Protein AF-A0A9W8MME9-F1 (afdb_monomer_lite)

Organism: NCBI:txid2828524

Radius of gyration: 17.52 Å; chains: 1; bounding box: 43×36×46 Å

Secondary structure (DSSP, 8-state):
-EEEEEEEE-SS-EEEEEEEEE-TT--EEEEESPPEEEETTEEEEEEEE-TTS-EEETTTTEEESSEEEEE-S----GGG-SEEEEEEEPHHHHHTTEEEEES-SSEEEEEEEEEEEEE-TTGGGGGTT-SHHHHTT--HHHHTT--GGGG-TTSEEEEEEEEEE--

pLDDT: mean 88.47, std 8.32, range [50.84, 96.56]

Structure (mmCIF, N/CA/C/O backbone):
data_AF-A0A9W8MME9-F1
#
_entry.id   AF-A0A9W8MME9-F1
#
loop_
_atom_site.group_PDB
_atom_site.id
_atom_site.type_symbol
_atom_site.label_atom_id
_atom_site.label_alt_id
_atom_site.label_comp_id
_atom_site.label_asym_id
_atom_site.label_entity_id
_atom_site.label_seq_id
_atom_site.pdbx_PDB_ins_code
_atom_site.Cartn_x
_atom_site.Cartn_y
_atom_site.Cartn_z
_atom_site.occupancy
_atom_site.B_iso_or_equiv
_atom_site.auth_seq_id
_atom_site.auth_comp_id
_atom_site.auth_asym_id
_atom_site.auth_atom_id
_atom_site.pdbx_PDB_model_num
ATOM 1 N N . MET A 1 1 ? 2.715 8.450 -10.535 1.00 71.06 1 MET A N 1
ATOM 2 C CA . MET A 1 1 ? 1.792 8.600 -9.375 1.00 71.06 1 MET A CA 1
ATOM 3 C C . MET A 1 1 ? 1.865 7.290 -8.639 1.00 71.06 1 MET A C 1
ATOM 5 O O . MET A 1 1 ? 1.970 6.267 -9.305 1.00 71.06 1 MET A O 1
ATOM 9 N N . ALA A 1 2 ? 1.896 7.311 -7.313 1.00 74.31 2 ALA A N 1
ATOM 10 C CA . ALA A 1 2 ? 1.773 6.093 -6.538 1.00 74.31 2 ALA A CA 1
ATOM 11 C C . ALA A 1 2 ? 0.284 5.791 -6.365 1.00 74.31 2 ALA A C 1
ATOM 13 O O . ALA A 1 2 ? -0.434 6.640 -5.842 1.00 74.31 2 ALA A O 1
ATOM 14 N N . LYS A 1 3 ? -0.185 4.630 -6.822 1.00 84.69 3 LYS A N 1
ATOM 15 C CA . LYS A 1 3 ? -1.508 4.116 -6.447 1.00 84.69 3 LYS A CA 1
ATOM 16 C C . LYS A 1 3 ? -1.306 3.114 -5.336 1.00 84.69 3 LYS A C 1
ATOM 18 O O . LYS A 1 3 ? -0.627 2.113 -5.555 1.00 84.69 3 LYS A O 1
ATOM 23 N N . CYS A 1 4 ? -1.867 3.410 -4.177 1.00 90.12 4 CYS A N 1
ATOM 24 C CA . CYS A 1 4 ? -1.660 2.638 -2.970 1.00 90.12 4 CYS A CA 1
ATOM 25 C C . CYS A 1 4 ? -2.988 2.039 -2.507 1.00 90.12 4 CYS A C 1
ATOM 27 O O . CYS A 1 4 ? -4.035 2.682 -2.584 1.00 90.12 4 CYS A O 1
ATOM 29 N N . SER A 1 5 ? -2.928 0.809 -2.014 1.00 93.31 5 SER A N 1
ATOM 30 C CA . SER A 1 5 ? -4.031 0.102 -1.374 1.00 93.31 5 SER A CA 1
ATOM 31 C C . SER A 1 5 ? -3.559 -0.394 -0.016 1.00 93.31 5 SER A C 1
ATOM 33 O O . SER A 1 5 ? -2.614 -1.181 0.061 1.00 93.31 5 SER A O 1
ATOM 35 N N . LEU A 1 6 ? -4.233 0.056 1.036 1.00 94.69 6 LEU A N 1
ATOM 36 C CA . LEU A 1 6 ? -3.954 -0.261 2.427 1.00 94.69 6 LEU A CA 1
ATOM 37 C C . LEU A 1 6 ? -5.049 -1.178 2.978 1.00 94.69 6 LEU A C 1
ATOM 39 O O . LEU A 1 6 ? -6.148 -0.726 3.300 1.00 94.69 6 LEU A O 1
ATOM 43 N N . ALA A 1 7 ? -4.749 -2.468 3.083 1.00 95.19 7 ALA A N 1
ATOM 44 C CA . ALA A 1 7 ? -5.595 -3.446 3.752 1.00 95.19 7 ALA A CA 1
ATOM 45 C C . ALA A 1 7 ? -5.225 -3.531 5.237 1.00 95.19 7 ALA A C 1
ATOM 47 O O . ALA A 1 7 ? -4.047 -3.503 5.599 1.00 95.19 7 ALA A O 1
ATOM 48 N N . ILE A 1 8 ? -6.232 -3.662 6.097 1.00 95.62 8 ILE A N 1
ATOM 49 C CA . ILE A 1 8 ? -6.048 -3.748 7.547 1.00 95.62 8 ILE A CA 1
ATOM 50 C C . ILE A 1 8 ? -6.767 -4.998 8.036 1.00 95.62 8 ILE A C 1
ATOM 52 O O . ILE A 1 8 ? -7.940 -5.211 7.737 1.00 95.62 8 ILE A O 1
ATOM 56 N N . LEU A 1 9 ? -6.050 -5.844 8.765 1.00 95.44 9 LEU A N 1
ATOM 57 C CA . LEU A 1 9 ? -6.529 -7.127 9.258 1.00 95.44 9 LEU A CA 1
ATOM 58 C C . LEU A 1 9 ? -6.452 -7.120 10.780 1.00 95.44 9 LEU A C 1
ATOM 60 O O . LEU A 1 9 ? -5.391 -6.875 11.346 1.00 95.44 9 LEU A O 1
ATOM 64 N N . ALA A 1 10 ? -7.565 -7.436 11.434 1.00 95.12 10 ALA A N 1
ATOM 65 C CA . ALA A 1 10 ? -7.640 -7.554 12.883 1.00 95.12 10 ALA A CA 1
ATOM 66 C C . ALA A 1 10 ? -8.143 -8.952 13.286 1.00 95.12 10 ALA A C 1
ATOM 68 O O . ALA A 1 10 ? -8.967 -9.528 12.567 1.00 95.12 10 ALA A O 1
ATOM 69 N N . PRO A 1 11 ? -7.689 -9.503 14.426 1.00 95.00 11 PRO A N 1
ATOM 70 C CA . PRO A 1 11 ? -8.172 -10.790 14.937 1.00 95.00 11 PRO A CA 1
ATOM 71 C C . PRO A 1 11 ? -9.620 -10.713 15.441 1.00 95.00 11 PRO A C 1
ATOM 73 O O . PRO A 1 11 ? -10.353 -11.701 15.431 1.00 95.00 11 PRO A O 1
ATOM 76 N N . THR A 1 12 ? -10.042 -9.529 15.882 1.00 95.31 12 THR A N 1
ATOM 77 C CA . THR A 1 12 ? -11.366 -9.227 16.429 1.00 95.31 12 THR A CA 1
ATOM 78 C C . THR A 1 12 ? -11.842 -7.877 15.901 1.00 95.31 12 THR A C 1
ATOM 80 O O . THR A 1 12 ? -11.060 -7.100 15.351 1.00 95.31 12 THR A O 1
ATOM 83 N N . SER A 1 13 ? -13.140 -7.591 16.032 1.00 96.56 13 SER A N 1
ATOM 84 C CA . SER A 1 13 ? -13.663 -6.291 15.615 1.00 96.56 13 SER A CA 1
ATOM 85 C C . SER A 1 13 ? -13.144 -5.181 16.523 1.00 96.56 13 SER A C 1
ATOM 87 O O . SER A 1 13 ? -13.365 -5.230 17.732 1.00 96.56 13 SER A O 1
ATOM 89 N N . VAL A 1 14 ? -12.510 -4.167 15.939 1.00 96.31 14 VAL A N 1
ATOM 90 C CA . VAL A 1 14 ? -11.847 -3.093 16.685 1.00 96.31 14 VAL A CA 1
ATOM 91 C C . VAL A 1 14 ? -11.959 -1.759 15.954 1.00 96.31 14 VAL A C 1
ATOM 93 O O . VAL A 1 14 ? -12.016 -1.716 14.727 1.00 96.31 14 VAL A O 1
ATOM 96 N N . TYR A 1 15 ? -11.997 -0.665 16.709 1.00 96.00 15 TYR A N 1
ATOM 97 C CA . TYR A 1 15 ? -11.896 0.683 16.158 1.00 96.00 15 TYR A CA 1
ATOM 98 C C . TYR A 1 15 ? -10.426 1.062 15.997 1.00 96.00 15 TYR A C 1
ATOM 100 O O . TYR A 1 15 ? -9.622 0.862 16.907 1.00 96.00 15 TYR A O 1
ATOM 108 N N . CYS A 1 16 ? -10.075 1.611 14.843 1.00 94.56 16 CYS A N 1
ATOM 109 C CA . CYS A 1 16 ? -8.718 2.015 14.524 1.00 94.56 16 CYS A CA 1
ATOM 110 C C . CYS A 1 16 ? -8.734 3.389 13.867 1.00 94.56 16 CYS A C 1
ATOM 112 O O . CYS A 1 16 ? -9.514 3.644 12.947 1.00 94.56 16 CYS A O 1
ATOM 114 N N . GLU A 1 17 ? -7.825 4.247 14.314 1.00 95.38 17 GLU A N 1
ATOM 115 C CA . GLU A 1 17 ? -7.457 5.440 13.567 1.00 95.38 17 GLU A CA 1
ATOM 116 C C . GLU A 1 17 ? -6.273 5.097 12.675 1.00 95.38 17 GLU A C 1
ATOM 118 O O . GLU A 1 17 ? -5.354 4.393 13.096 1.00 95.38 17 GLU A O 1
ATOM 123 N N . VAL A 1 18 ? -6.314 5.578 11.439 1.00 94.88 18 VAL A N 1
ATOM 124 C CA . VAL A 1 18 ? -5.235 5.445 10.462 1.00 94.88 18 VAL A CA 1
ATOM 125 C C . VAL A 1 18 ? -4.869 6.841 10.005 1.00 94.88 18 VAL A C 1
ATOM 127 O O . VAL A 1 18 ? -5.737 7.577 9.541 1.00 94.88 18 VAL A O 1
ATOM 130 N N . ILE A 1 19 ? -3.598 7.206 10.115 1.00 95.88 19 ILE A N 1
ATOM 131 C CA . ILE A 1 19 ? -3.091 8.501 9.667 1.00 95.88 19 ILE A CA 1
ATOM 132 C C . ILE A 1 19 ? -2.084 8.253 8.553 1.00 95.88 19 ILE A C 1
ATOM 134 O O . ILE A 1 19 ? -1.075 7.580 8.757 1.00 95.88 19 ILE A O 1
ATOM 138 N N . LEU A 1 20 ? -2.364 8.816 7.381 1.00 94.38 20 LEU A N 1
ATOM 139 C CA . LEU A 1 20 ? -1.425 8.901 6.270 1.00 94.38 20 LEU A CA 1
ATOM 140 C C . LEU A 1 20 ? -0.753 10.269 6.318 1.00 94.38 20 LEU A C 1
ATOM 142 O O . LEU A 1 20 ? -1.445 11.286 6.250 1.00 94.38 20 LEU A O 1
ATOM 146 N N . SER A 1 21 ? 0.575 10.293 6.411 1.00 93.19 21 SER A N 1
ATOM 147 C CA . SER A 1 21 ? 1.370 11.525 6.381 1.00 93.19 21 SER A CA 1
ATOM 148 C C . SER A 1 21 ? 2.309 11.516 5.183 1.00 93.19 21 SER A C 1
ATOM 150 O O . SER A 1 21 ? 3.150 10.630 5.050 1.00 93.19 21 SER A O 1
ATOM 152 N N . PHE A 1 22 ? 2.182 12.510 4.311 1.00 89.88 22 PHE A N 1
ATOM 153 C CA . PHE A 1 22 ? 3.000 12.653 3.111 1.00 89.88 22 PHE A CA 1
ATOM 154 C C . PHE A 1 22 ? 4.089 13.693 3.365 1.00 89.88 22 PHE A C 1
ATOM 156 O O . PHE A 1 22 ? 3.853 14.723 4.002 1.00 89.88 22 PHE A O 1
ATOM 163 N N . SER A 1 23 ? 5.301 13.441 2.872 1.00 85.75 23 SER A N 1
ATOM 164 C CA . SER A 1 23 ? 6.370 14.431 2.974 1.00 85.75 23 SER A CA 1
ATOM 165 C C . SER A 1 23 ? 6.048 15.666 2.116 1.00 85.75 23 SER A C 1
ATOM 167 O O . SER A 1 23 ? 5.300 15.554 1.144 1.00 85.75 23 SER A O 1
ATOM 169 N N . PRO A 1 24 ? 6.624 16.850 2.407 1.00 83.06 24 PRO A N 1
ATOM 170 C CA . PRO A 1 24 ? 6.259 18.105 1.730 1.00 83.06 24 PRO A CA 1
ATOM 171 C C . PRO A 1 24 ? 6.433 18.111 0.203 1.00 83.06 24 PRO A C 1
ATOM 173 O O . PRO A 1 24 ? 5.901 18.979 -0.484 1.00 83.06 24 PRO A O 1
ATOM 176 N N . LEU A 1 25 ? 7.206 17.164 -0.335 1.00 78.00 25 LEU A N 1
ATOM 177 C CA . LEU A 1 25 ? 7.441 17.005 -1.771 1.00 78.00 25 LEU A CA 1
ATOM 178 C C . LEU A 1 25 ? 6.317 16.236 -2.484 1.00 78.00 25 LEU A C 1
ATOM 180 O O . LEU A 1 25 ? 6.305 16.181 -3.713 1.00 78.00 25 LEU A O 1
ATOM 184 N N . TRP A 1 26 ? 5.392 15.639 -1.734 1.00 80.50 26 TRP A N 1
ATOM 185 C CA . TRP A 1 26 ? 4.281 14.849 -2.245 1.00 80.50 26 TRP A CA 1
ATOM 186 C C . TRP A 1 26 ? 2.959 15.530 -1.922 1.00 80.50 26 TRP A C 1
ATOM 188 O O . TRP A 1 26 ? 2.782 16.093 -0.848 1.00 80.50 26 TRP A O 1
ATOM 198 N N . LYS A 1 27 ? 2.017 15.452 -2.863 1.00 80.38 27 LYS A N 1
ATOM 199 C CA . LYS A 1 27 ? 0.643 15.911 -2.661 1.00 80.38 27 LYS A CA 1
ATOM 200 C C . LYS A 1 27 ? -0.293 14.719 -2.582 1.00 80.38 27 LYS A C 1
ATOM 202 O O . LYS A 1 27 ? -0.171 13.777 -3.373 1.00 80.38 27 LYS A O 1
ATOM 207 N N . ILE A 1 28 ? -1.250 14.812 -1.667 1.00 85.44 28 ILE A N 1
ATOM 208 C CA . ILE A 1 28 ? -2.373 13.882 -1.586 1.00 85.44 28 ILE A CA 1
ATOM 209 C C . ILE A 1 28 ? -3.227 14.045 -2.848 1.00 85.44 28 ILE A C 1
ATOM 211 O O . ILE A 1 28 ? -3.624 15.156 -3.202 1.00 85.44 28 ILE A O 1
ATOM 215 N N . GLY A 1 29 ? -3.471 12.937 -3.542 1.00 85.06 29 GLY A N 1
ATOM 216 C CA . GLY A 1 29 ? -4.421 12.848 -4.643 1.00 85.06 29 GLY A CA 1
ATOM 217 C C . GLY A 1 29 ? -5.800 12.401 -4.178 1.00 85.06 29 GLY A C 1
ATOM 218 O O . GLY A 1 29 ? -6.279 12.792 -3.118 1.00 85.06 29 GLY A O 1
ATOM 219 N N . THR A 1 30 ? -6.459 11.568 -4.977 1.00 87.75 30 THR A N 1
ATOM 220 C CA . THR A 1 30 ? -7.743 10.982 -4.587 1.00 87.75 30 THR A CA 1
ATOM 221 C C . THR A 1 30 ? -7.554 9.935 -3.491 1.00 87.75 30 THR A C 1
ATOM 223 O O . THR A 1 30 ? -6.613 9.142 -3.533 1.00 87.75 30 THR A O 1
ATOM 226 N N . THR A 1 31 ? -8.474 9.911 -2.528 1.00 91.94 31 THR A N 1
ATOM 227 C CA . THR A 1 31 ? -8.584 8.865 -1.509 1.00 91.94 31 THR A CA 1
ATOM 228 C C . THR A 1 31 ? -9.959 8.207 -1.571 1.00 91.94 31 THR A C 1
ATOM 230 O O . THR A 1 31 ? -10.944 8.847 -1.939 1.00 91.94 31 THR A O 1
ATOM 233 N N . TRP A 1 32 ? -10.034 6.911 -1.269 1.00 91.00 32 TRP A N 1
ATOM 234 C CA . TRP A 1 32 ? -11.293 6.180 -1.147 1.00 91.00 32 TRP A CA 1
ATOM 235 C C . TRP A 1 32 ? -11.196 5.064 -0.094 1.00 91.00 32 TRP A C 1
ATOM 237 O O . TRP A 1 32 ? -10.326 4.204 -0.224 1.00 91.00 32 TRP A O 1
ATOM 247 N N . PRO A 1 33 ? -12.092 4.984 0.904 1.00 92.31 33 PRO A N 1
ATOM 248 C CA . PRO A 1 33 ? -13.102 5.980 1.277 1.00 92.31 33 PRO A CA 1
ATOM 249 C C . PRO A 1 33 ? -12.479 7.368 1.495 1.00 92.31 33 PRO A C 1
ATOM 251 O O . PRO A 1 33 ? -11.260 7.482 1.570 1.00 92.31 33 PRO A O 1
ATOM 254 N N . MET A 1 34 ? -13.279 8.434 1.533 1.00 90.75 34 MET A N 1
ATOM 255 C CA . MET A 1 34 ? -12.702 9.768 1.736 1.00 90.75 34 MET A CA 1
ATOM 256 C C . MET A 1 34 ? -12.231 9.879 3.183 1.00 90.75 34 MET A C 1
ATOM 258 O O . MET A 1 34 ? -13.008 9.647 4.110 1.00 90.75 34 MET A O 1
ATOM 262 N N . GLY A 1 35 ? -10.963 10.227 3.367 1.00 89.44 35 GLY A N 1
ATOM 263 C CA . GLY A 1 35 ? -10.424 10.523 4.689 1.00 89.44 35 GLY A CA 1
ATOM 264 C C . GLY A 1 35 ? -10.583 11.994 5.070 1.00 89.44 35 GLY A C 1
ATOM 265 O O . GLY A 1 35 ? -10.748 12.870 4.218 1.00 89.44 35 GLY A O 1
ATOM 266 N N . GLU A 1 36 ? -10.508 12.261 6.368 1.00 92.56 36 GLU A N 1
ATOM 267 C CA . GLU A 1 36 ? -10.531 13.602 6.943 1.00 92.56 36 GLU A CA 1
ATOM 268 C C . GLU A 1 36 ? -9.154 14.258 6.772 1.00 92.56 36 GLU A C 1
ATOM 270 O O . GLU A 1 36 ? -8.142 13.724 7.227 1.00 92.56 36 GLU A O 1
ATOM 275 N N . ASN A 1 37 ? -9.092 15.427 6.133 1.00 92.38 37 ASN A N 1
ATOM 276 C CA . ASN A 1 37 ? -7.857 16.210 6.092 1.00 92.38 37 ASN A CA 1
ATOM 277 C C . ASN A 1 37 ? -7.650 16.880 7.452 1.00 92.38 37 ASN A C 1
ATOM 279 O O . ASN A 1 37 ? -8.423 17.762 7.820 1.00 92.38 37 ASN A O 1
ATOM 283 N N . ILE A 1 38 ? -6.614 16.465 8.180 1.00 93.81 38 ILE A N 1
ATOM 284 C CA . ILE A 1 38 ? -6.321 16.994 9.522 1.00 93.81 38 ILE A CA 1
ATOM 285 C C . ILE A 1 38 ? -5.244 18.083 9.495 1.00 93.81 38 ILE A C 1
ATOM 287 O O . ILE A 1 38 ? -5.268 18.994 10.315 1.00 93.81 38 ILE A O 1
ATOM 291 N N . GLU A 1 39 ? -4.318 18.011 8.537 1.00 90.88 39 GLU A N 1
ATOM 292 C CA . GLU A 1 39 ? -3.263 18.998 8.289 1.00 90.88 39 GLU A CA 1
ATOM 293 C C . GLU A 1 39 ? -2.897 18.984 6.795 1.00 90.88 39 GLU A C 1
ATOM 295 O O . GLU A 1 39 ? -3.319 18.100 6.042 1.00 90.88 39 GLU A O 1
ATOM 300 N N . GLU A 1 40 ? -2.073 19.939 6.355 1.00 86.69 40 GLU A N 1
ATOM 301 C CA . GLU A 1 40 ? -1.471 19.870 5.023 1.00 86.69 40 GLU A CA 1
ATOM 302 C C . GLU A 1 40 ? -0.684 18.559 4.884 1.00 86.69 40 GLU A C 1
ATOM 304 O O . GLU A 1 40 ? 0.137 18.220 5.736 1.00 86.69 40 GLU A O 1
ATOM 309 N N . ASN A 1 41 ? -0.950 17.808 3.811 1.00 89.38 41 ASN A N 1
ATOM 310 C CA . ASN A 1 41 ? -0.328 16.509 3.548 1.00 89.38 41 ASN A CA 1
ATOM 311 C C . ASN A 1 41 ? -0.623 15.419 4.596 1.00 89.38 41 ASN A C 1
ATOM 313 O O . ASN A 1 41 ? 0.086 14.411 4.632 1.00 89.38 41 ASN A O 1
ATOM 317 N N . LYS A 1 42 ? -1.691 15.559 5.397 1.00 94.19 42 LYS A N 1
ATOM 318 C CA . LYS A 1 42 ? -2.153 14.500 6.305 1.00 94.19 42 LYS A CA 1
ATOM 319 C C . LYS A 1 42 ? -3.635 14.190 6.169 1.00 94.19 42 LYS A C 1
ATOM 321 O O . LYS A 1 42 ? -4.483 15.079 6.239 1.00 94.19 42 LYS A O 1
ATOM 326 N N . VAL A 1 43 ? -3.939 12.898 6.076 1.00 94.69 43 VAL A N 1
ATOM 327 C CA . VAL A 1 43 ? -5.308 12.375 6.034 1.00 94.69 43 VAL A CA 1
ATOM 328 C C . VAL A 1 43 ? -5.506 11.364 7.152 1.00 94.69 43 VAL A C 1
ATOM 330 O O . VAL A 1 43 ? -4.672 10.481 7.342 1.00 94.69 43 VAL A O 1
ATOM 333 N N . LYS A 1 44 ? -6.628 11.467 7.860 1.00 95.12 44 LYS A N 1
ATOM 334 C CA . LYS A 1 44 ? -7.050 10.546 8.912 1.00 95.12 44 LYS A CA 1
ATOM 335 C C . LYS A 1 44 ? -8.259 9.732 8.463 1.00 95.12 44 LYS A C 1
ATOM 337 O O . LYS A 1 44 ? -9.157 10.242 7.797 1.00 95.12 44 LYS A O 1
ATOM 342 N N . TYR A 1 45 ? -8.306 8.481 8.892 1.00 94.44 45 TYR A N 1
ATOM 343 C CA . TYR A 1 45 ? -9.466 7.609 8.780 1.00 94.44 45 TYR A CA 1
ATOM 344 C C . TYR A 1 45 ? -9.819 7.086 10.160 1.00 94.44 45 TYR A C 1
ATOM 346 O O . TYR A 1 45 ? -8.939 6.611 10.875 1.00 94.44 45 TYR A O 1
ATOM 354 N N . PHE A 1 46 ? -11.101 7.120 10.501 1.00 94.69 46 PHE A N 1
ATOM 355 C CA . PHE A 1 46 ? -11.639 6.410 11.650 1.00 94.69 46 PHE A CA 1
ATOM 356 C C . PHE A 1 46 ? -12.484 5.245 11.140 1.00 94.69 46 PHE A C 1
ATOM 358 O O . PHE A 1 46 ? -13.535 5.442 10.528 1.00 94.69 46 PHE A O 1
ATOM 365 N N . VAL A 1 47 ? -11.990 4.022 11.332 1.00 95.06 47 VAL A N 1
ATOM 366 C CA . VAL A 1 47 ? -12.619 2.814 10.788 1.00 95.06 47 VAL A CA 1
ATOM 367 C C . VAL A 1 47 ? -12.857 1.783 11.875 1.00 95.06 47 VAL A C 1
ATOM 369 O O . VAL A 1 47 ? -12.060 1.625 12.801 1.00 95.06 47 VAL A O 1
ATOM 372 N N . ARG A 1 48 ? -13.936 1.020 11.728 1.00 96.25 48 ARG A N 1
ATOM 373 C CA . ARG A 1 48 ? -14.100 -0.243 12.437 1.00 96.25 48 ARG A CA 1
ATOM 374 C C . ARG A 1 48 ? -13.592 -1.368 11.546 1.00 96.25 48 ARG A C 1
ATOM 376 O O . ARG A 1 48 ? -14.124 -1.619 10.469 1.00 96.25 48 ARG A O 1
ATOM 383 N N . VAL A 1 49 ? -12.543 -2.035 12.001 1.00 96.12 49 VAL A N 1
ATOM 384 C CA . VAL A 1 49 ? -11.935 -3.185 11.331 1.00 96.12 49 VAL A CA 1
ATOM 385 C C . VAL A 1 49 ? -12.625 -4.446 11.829 1.00 96.12 49 VAL A C 1
ATOM 387 O O . VAL A 1 49 ? -12.830 -4.602 13.031 1.00 96.12 49 VAL A O 1
ATOM 390 N N . HIS A 1 50 ? -12.976 -5.354 10.926 1.00 95.69 50 HIS A N 1
ATOM 391 C CA . HIS A 1 50 ? -13.562 -6.653 11.249 1.00 95.69 50 HIS A CA 1
ATOM 392 C C . HIS A 1 50 ? -12.584 -7.801 10.968 1.00 95.69 50 HIS A C 1
ATOM 394 O O . HIS A 1 50 ? -11.735 -7.688 10.075 1.00 95.69 50 HIS A O 1
ATOM 400 N N . PRO A 1 51 ? -12.743 -8.949 11.655 1.00 92.88 51 PRO A N 1
ATOM 401 C CA . PRO A 1 51 ? -12.087 -10.186 11.251 1.00 92.88 51 PRO A CA 1
ATOM 402 C C . PRO A 1 51 ? -12.371 -10.480 9.776 1.00 92.88 51 PRO A C 1
ATOM 404 O O . PRO A 1 51 ? -13.517 -10.416 9.335 1.00 92.88 51 PRO A O 1
ATOM 407 N N . GLY A 1 52 ? -11.322 -10.765 9.005 1.00 87.44 52 GLY A N 1
ATOM 408 C CA . GLY A 1 52 ? -11.413 -10.951 7.551 1.00 87.44 52 GLY A CA 1
ATOM 409 C C . GLY A 1 52 ? -11.133 -9.698 6.712 1.00 87.44 52 GLY A C 1
ATOM 410 O O . GLY A 1 52 ? -11.081 -9.806 5.492 1.00 87.44 52 GLY A O 1
ATOM 411 N N . GLY A 1 53 ? -10.891 -8.539 7.337 1.00 90.38 53 GLY A N 1
ATOM 412 C CA . GLY A 1 53 ? -10.365 -7.347 6.659 1.00 90.38 53 GLY A CA 1
ATOM 413 C C . GLY A 1 53 ? -11.404 -6.379 6.102 1.00 90.38 53 GLY A C 1
ATOM 414 O O . GLY A 1 53 ? -11.046 -5.461 5.369 1.00 90.38 53 GLY A O 1
ATOM 415 N N . ALA A 1 54 ? -12.684 -6.556 6.440 1.00 94.88 54 ALA A N 1
ATOM 416 C CA . ALA A 1 54 ? -13.685 -5.536 6.153 1.00 94.88 54 ALA A CA 1
ATOM 417 C C . ALA A 1 54 ? -13.454 -4.305 7.046 1.00 94.88 54 ALA A C 1
ATOM 419 O O . ALA A 1 54 ? -13.245 -4.431 8.255 1.00 94.88 54 ALA A O 1
ATOM 420 N N . LEU A 1 55 ? -13.507 -3.126 6.437 1.00 94.81 55 LEU A N 1
ATOM 421 C CA . LEU A 1 55 ? -13.343 -1.816 7.050 1.00 94.81 55 LEU A CA 1
ATOM 422 C C . LEU A 1 55 ? -14.654 -1.057 6.897 1.00 94.81 55 LEU A C 1
ATOM 424 O O . LEU A 1 55 ? -15.062 -0.736 5.782 1.00 94.81 55 LEU A O 1
ATOM 428 N N . GLU A 1 56 ? -15.304 -0.762 8.010 1.00 94.25 56 GLU A N 1
ATOM 429 C CA . GLU A 1 56 ? -16.466 0.115 8.061 1.00 94.25 56 GLU A CA 1
ATOM 430 C C . GLU A 1 56 ? -15.984 1.539 8.364 1.00 94.25 56 GLU A C 1
ATOM 432 O O . GLU A 1 56 ? -15.496 1.824 9.460 1.00 94.25 56 GLU A O 1
ATOM 437 N N . ASN A 1 57 ? -16.101 2.438 7.383 1.00 88.81 57 ASN A N 1
ATOM 438 C CA . ASN A 1 57 ? -15.996 3.874 7.614 1.00 88.81 57 ASN A CA 1
ATOM 439 C C . ASN A 1 57 ? -17.363 4.365 8.100 1.00 88.81 57 ASN A C 1
ATOM 441 O O . ASN A 1 57 ? -18.305 4.512 7.319 1.00 88.81 57 ASN A O 1
ATOM 445 N N . ILE A 1 58 ? -17.451 4.586 9.409 1.00 83.94 58 ILE A N 1
ATOM 446 C CA . ILE A 1 58 ? -18.703 4.870 10.120 1.00 83.94 58 ILE A CA 1
ATOM 447 C C . ILE A 1 58 ? -19.274 6.222 9.708 1.00 83.94 58 ILE A C 1
ATOM 449 O O . ILE A 1 58 ? -20.483 6.348 9.525 1.00 83.94 58 ILE A O 1
ATOM 453 N N . GLU A 1 59 ? -18.411 7.220 9.527 1.00 84.00 59 GLU A N 1
ATOM 454 C CA . GLU A 1 59 ? -18.819 8.573 9.146 1.00 84.00 59 GLU A CA 1
ATOM 455 C C . GLU A 1 59 ? -19.463 8.588 7.762 1.00 84.00 59 GLU A C 1
ATOM 457 O O . GLU A 1 59 ? -20.446 9.288 7.529 1.00 84.00 59 GLU A O 1
ATOM 462 N N . GLN A 1 60 ? -18.929 7.777 6.849 1.00 85.38 60 GLN A N 1
ATOM 463 C CA . GLN A 1 60 ? -19.411 7.706 5.475 1.00 85.38 60 GLN A CA 1
ATOM 464 C C . GLN A 1 60 ? -20.453 6.612 5.241 1.00 85.38 60 GLN A C 1
ATOM 466 O O . GLN A 1 60 ? -21.021 6.553 4.154 1.00 85.38 60 GLN A O 1
ATOM 471 N N . GLN A 1 61 ? -20.697 5.748 6.230 1.00 88.19 61 GLN A N 1
ATOM 472 C CA . GLN A 1 61 ? -21.553 4.565 6.105 1.00 88.19 61 GLN A CA 1
ATOM 473 C C . GLN A 1 61 ? -21.145 3.661 4.927 1.00 88.19 61 GLN A C 1
ATOM 475 O O . GLN A 1 61 ? -21.984 3.117 4.209 1.00 88.19 61 GLN A O 1
ATOM 480 N N . VAL A 1 62 ? -19.834 3.508 4.717 1.00 91.31 62 VAL A N 1
ATOM 481 C CA . VAL A 1 62 ? -19.254 2.694 3.638 1.00 91.31 62 VAL A CA 1
ATOM 482 C C . VAL A 1 62 ? -18.477 1.529 4.233 1.00 91.31 62 VAL A C 1
ATOM 484 O O . VAL A 1 62 ? -17.713 1.704 5.179 1.00 91.31 62 VAL A O 1
ATOM 487 N N . VAL A 1 63 ? -18.615 0.349 3.624 1.00 92.50 63 VAL A N 1
ATOM 488 C CA . VAL A 1 63 ? -17.776 -0.820 3.912 1.00 92.50 63 VAL A CA 1
ATOM 489 C C . VAL A 1 63 ? -16.860 -1.093 2.720 1.00 92.50 63 VAL A C 1
ATOM 491 O O . VAL A 1 63 ? -17.322 -1.209 1.586 1.00 92.50 63 VAL A O 1
ATOM 494 N N . THR A 1 64 ? -15.559 -1.196 2.975 1.00 92.94 64 THR A N 1
ATOM 495 C CA . THR A 1 64 ? -14.508 -1.508 1.990 1.00 92.94 64 THR A CA 1
ATOM 496 C C . THR A 1 64 ? -13.585 -2.597 2.542 1.00 92.94 64 THR A C 1
ATOM 498 O O . THR A 1 64 ? -13.671 -2.950 3.711 1.00 92.94 64 THR A O 1
ATOM 501 N N . THR A 1 65 ? -12.680 -3.136 1.733 1.00 91.69 65 THR A N 1
ATOM 502 C CA . THR A 1 65 ? -11.612 -4.050 2.189 1.00 91.69 65 THR A CA 1
ATOM 503 C C . THR A 1 65 ? -10.252 -3.363 2.305 1.00 91.69 65 THR A C 1
ATOM 505 O O . THR A 1 65 ? -9.293 -3.955 2.795 1.00 91.69 65 THR A O 1
ATOM 508 N N . ALA A 1 66 ? -10.145 -2.129 1.811 1.00 91.38 66 ALA A N 1
ATOM 509 C CA . ALA A 1 66 ? -8.917 -1.349 1.833 1.00 91.38 66 ALA A CA 1
ATOM 510 C C . ALA A 1 66 ? -9.202 0.155 1.749 1.00 91.38 66 ALA A C 1
ATOM 512 O O . ALA A 1 66 ? -10.227 0.577 1.203 1.00 91.38 66 ALA A O 1
ATOM 513 N N . VAL A 1 67 ? -8.255 0.946 2.251 1.00 91.75 67 VAL A N 1
ATOM 514 C CA . VAL A 1 67 ? -8.132 2.371 1.939 1.00 91.75 67 VAL A CA 1
ATOM 515 C C . VAL A 1 67 ? -7.260 2.513 0.697 1.00 91.75 67 VAL A C 1
ATOM 517 O O . VAL A 1 67 ? -6.107 2.090 0.682 1.00 91.75 67 VAL A O 1
ATOM 520 N N . TYR A 1 68 ? -7.807 3.119 -0.343 1.00 91.00 68 TYR A N 1
ATOM 521 C CA . TYR A 1 68 ? -7.101 3.474 -1.562 1.00 91.00 68 TYR A CA 1
ATOM 522 C C . TYR A 1 68 ? -6.685 4.930 -1.491 1.00 91.00 68 TYR A C 1
ATOM 524 O O . TYR A 1 68 ? -7.467 5.787 -1.082 1.00 91.00 68 TYR A O 1
ATOM 532 N N . TYR A 1 69 ? -5.465 5.226 -1.912 1.00 88.94 69 TYR A N 1
ATOM 533 C CA . TYR A 1 69 ? -5.008 6.600 -1.988 1.00 88.94 69 TYR A CA 1
ATOM 534 C C . TYR A 1 69 ? -3.990 6.785 -3.112 1.00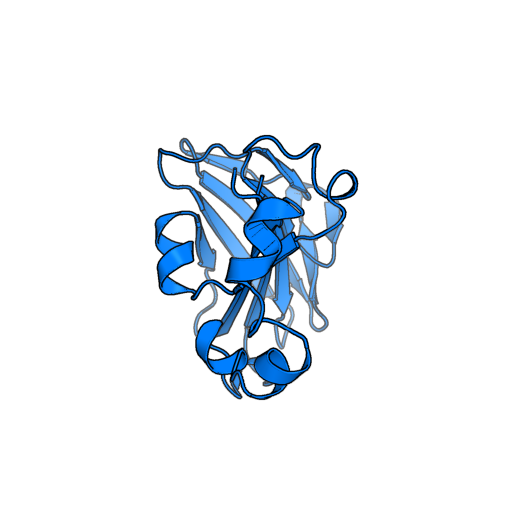 88.94 69 TYR A C 1
ATOM 536 O O . TYR A 1 69 ? -3.234 5.873 -3.456 1.00 88.94 69 TYR A O 1
ATOM 544 N N . GLU A 1 70 ? -3.981 7.978 -3.695 1.00 84.31 70 GLU A N 1
ATOM 545 C CA . GLU A 1 70 ? -3.029 8.362 -4.727 1.00 84.31 70 GLU A CA 1
ATOM 546 C C . GLU A 1 70 ? -2.008 9.358 -4.178 1.00 84.31 70 GLU A C 1
ATOM 548 O O . GLU A 1 70 ? -2.365 10.369 -3.577 1.00 84.31 70 GLU A O 1
ATOM 553 N N . ALA A 1 71 ? -0.727 9.106 -4.437 1.00 74.06 71 ALA A N 1
ATOM 554 C CA . ALA A 1 71 ? 0.331 10.101 -4.296 1.00 74.06 71 ALA A CA 1
ATOM 555 C C . ALA A 1 71 ? 0.683 10.609 -5.703 1.00 74.06 71 ALA A C 1
ATOM 557 O O . ALA A 1 71 ? 1.245 9.873 -6.523 1.00 74.06 71 ALA A O 1
ATOM 558 N N . ILE A 1 72 ? 0.276 11.833 -6.048 1.00 67.75 72 ILE A N 1
ATOM 559 C CA . ILE A 1 72 ? 0.272 12.263 -7.454 1.00 67.75 72 ILE A CA 1
ATOM 560 C C . ILE A 1 72 ? 1.687 12.529 -7.985 1.00 67.75 72 ILE A C 1
ATOM 562 O O . ILE A 1 72 ? 2.454 13.305 -7.426 1.00 67.75 72 ILE A O 1
ATOM 566 N N . ASN A 1 73 ? 1.962 11.912 -9.138 1.00 55.16 73 ASN A N 1
ATOM 567 C CA . ASN A 1 73 ? 2.958 12.277 -10.145 1.00 55.16 73 ASN A CA 1
ATOM 568 C C . ASN A 1 73 ? 2.446 11.745 -11.517 1.00 55.16 73 ASN A C 1
ATOM 570 O O . ASN A 1 73 ? 1.800 10.708 -11.518 1.00 55.16 73 ASN A O 1
ATOM 574 N N . ASN A 1 74 ? 2.604 12.394 -12.668 1.00 50.84 74 ASN A N 1
ATOM 575 C CA . ASN A 1 74 ? 1.868 12.029 -13.913 1.00 50.84 74 ASN A CA 1
ATOM 576 C C . ASN A 1 74 ? 2.063 10.554 -14.378 1.00 50.84 74 ASN A C 1
ATOM 578 O O . ASN A 1 74 ? 3.155 10.030 -14.206 1.00 50.84 74 ASN A O 1
ATOM 582 N N . LEU A 1 75 ? 1.019 9.872 -14.903 1.00 53.38 75 LEU A N 1
ATOM 583 C CA . LEU A 1 75 ? 0.976 8.387 -15.041 1.00 53.38 75 LEU A CA 1
ATOM 584 C C . LEU A 1 75 ? 0.318 7.842 -16.338 1.00 53.38 75 LEU A C 1
ATOM 586 O O . LEU A 1 75 ? -0.410 6.851 -16.312 1.00 53.38 75 LEU A O 1
ATOM 590 N N . SER A 1 76 ? 0.511 8.474 -17.495 1.00 57.47 76 SER A N 1
ATOM 591 C CA . SER A 1 76 ? -0.122 8.038 -18.757 1.00 57.47 76 SER A CA 1
ATOM 592 C C . SER A 1 76 ? 0.680 7.013 -19.581 1.00 57.47 76 SER A C 1
ATOM 594 O O . SER A 1 76 ? 0.274 6.712 -20.702 1.00 57.47 76 SER A O 1
ATOM 596 N N . LEU A 1 77 ? 1.790 6.458 -19.074 1.00 62.28 77 LEU A N 1
ATOM 597 C CA . LEU A 1 77 ? 2.784 5.797 -19.935 1.00 62.28 77 LEU A CA 1
ATOM 598 C C . LEU A 1 77 ? 2.938 4.273 -19.766 1.00 62.28 77 LEU A C 1
ATOM 600 O O . LEU A 1 77 ? 3.517 3.653 -20.653 1.00 62.28 77 LEU A O 1
ATOM 604 N N . PHE A 1 78 ? 2.385 3.626 -18.726 1.00 64.19 78 PHE A N 1
ATOM 605 C CA . PHE A 1 78 ? 2.612 2.179 -18.486 1.00 64.19 78 PHE A CA 1
ATOM 606 C C . PHE A 1 78 ? 2.278 1.298 -19.694 1.00 64.19 78 PHE A C 1
ATOM 608 O O . PHE A 1 78 ? 3.095 0.494 -20.129 1.00 64.19 78 PHE A O 1
ATOM 615 N N . ALA A 1 79 ? 1.095 1.491 -20.282 1.00 66.94 79 ALA A N 1
ATOM 616 C CA . ALA A 1 79 ? 0.662 0.740 -21.461 1.00 66.94 79 ALA A CA 1
ATOM 617 C C . ALA A 1 79 ? 1.370 1.174 -22.762 1.00 66.94 79 ALA A C 1
ATOM 619 O O . ALA A 1 79 ? 1.211 0.521 -23.790 1.00 66.94 79 ALA A O 1
ATOM 620 N N . GLY A 1 80 ? 2.120 2.280 -22.733 1.00 76.50 80 GLY A N 1
ATOM 621 C CA . GLY A 1 80 ? 2.858 2.817 -23.875 1.00 76.50 80 GLY A CA 1
ATOM 622 C C . GLY A 1 80 ? 4.269 2.249 -24.025 1.00 76.50 80 GLY A C 1
ATOM 623 O O . GLY A 1 80 ? 4.910 2.488 -25.048 1.00 76.50 80 GLY A O 1
ATOM 624 N N . HIS A 1 81 ? 4.764 1.497 -23.040 1.00 82.94 81 HIS A N 1
ATOM 625 C CA . HIS A 1 81 ? 6.110 0.938 -23.071 1.00 82.94 81 HIS A CA 1
ATOM 626 C C . HIS A 1 81 ? 6.106 -0.540 -23.451 1.00 82.94 81 HIS A C 1
ATOM 628 O O . HIS A 1 81 ? 5.440 -1.366 -22.835 1.00 82.94 81 HIS A O 1
ATOM 634 N N . LYS A 1 82 ? 6.919 -0.880 -24.454 1.00 87.81 82 LYS A N 1
ATOM 635 C CA . LYS A 1 82 ? 7.185 -2.265 -24.860 1.00 87.81 82 LYS A CA 1
ATOM 636 C C . LYS A 1 82 ? 7.951 -3.042 -23.783 1.00 87.81 82 LYS A C 1
ATOM 638 O O . LYS A 1 82 ? 7.676 -4.218 -23.580 1.00 87.81 82 LYS A O 1
ATOM 643 N N . ASN A 1 83 ? 8.886 -2.377 -23.101 1.00 88.44 83 ASN A N 1
ATOM 644 C CA . ASN A 1 83 ? 9.680 -2.940 -22.012 1.00 88.44 83 ASN A CA 1
ATOM 645 C C . ASN A 1 83 ? 9.625 -2.010 -20.796 1.00 88.44 83 ASN A C 1
ATOM 647 O O . ASN A 1 83 ? 9.621 -0.785 -20.943 1.00 88.44 83 ASN A O 1
ATOM 651 N N . ILE A 1 84 ? 9.635 -2.591 -19.598 1.00 88.19 84 ILE A N 1
ATOM 652 C CA . ILE A 1 84 ? 9.713 -1.850 -18.339 1.00 88.19 84 ILE A CA 1
ATOM 653 C C . ILE A 1 84 ? 10.824 -2.421 -17.463 1.00 88.19 84 ILE A C 1
ATOM 655 O O . ILE A 1 84 ? 11.072 -3.625 -17.460 1.00 88.19 84 ILE A O 1
ATOM 659 N N . ALA A 1 85 ? 11.449 -1.556 -16.676 1.00 90.12 85 ALA A N 1
ATOM 660 C CA . ALA A 1 85 ? 12.289 -1.951 -15.556 1.00 90.12 85 ALA A CA 1
ATOM 661 C C . ALA A 1 85 ? 11.527 -1.653 -14.273 1.00 90.12 85 ALA A C 1
ATOM 663 O O . ALA A 1 85 ? 10.951 -0.573 -14.138 1.00 90.12 85 ALA 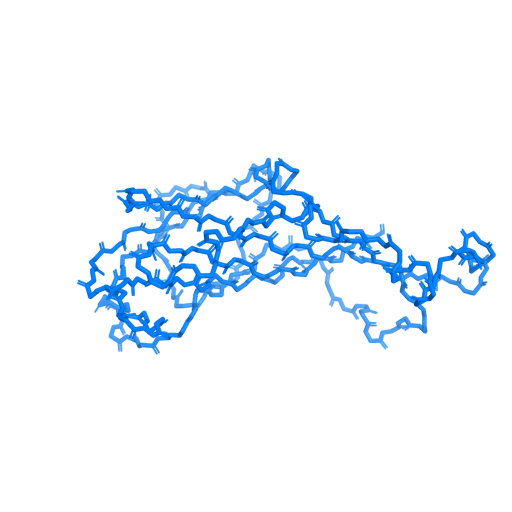A O 1
ATOM 664 N N . TYR A 1 86 ? 11.544 -2.579 -13.320 1.00 90.75 86 TYR A N 1
ATOM 665 C CA . TYR A 1 86 ? 10.918 -2.380 -12.020 1.00 90.75 86 TYR A CA 1
ATOM 666 C C . TYR A 1 86 ? 11.804 -2.883 -10.886 1.00 90.75 86 TYR A C 1
ATOM 668 O O . TYR A 1 86 ? 12.693 -3.709 -11.080 1.00 90.75 86 TYR A O 1
ATOM 676 N N . ARG A 1 87 ? 11.557 -2.377 -9.679 1.00 90.62 87 ARG A N 1
ATOM 677 C CA . ARG A 1 87 ? 12.143 -2.906 -8.445 1.00 90.62 87 ARG A CA 1
ATOM 678 C C . ARG A 1 87 ? 11.218 -2.678 -7.260 1.00 90.62 87 ARG A C 1
ATOM 680 O O . ARG A 1 87 ? 10.383 -1.775 -7.277 1.00 90.62 87 ARG A O 1
ATOM 687 N N . LEU A 1 88 ? 11.424 -3.460 -6.208 1.00 92.44 88 LEU A N 1
ATOM 688 C CA . LEU A 1 88 ? 10.786 -3.237 -4.916 1.00 92.44 88 LEU A CA 1
ATOM 689 C C . LEU A 1 88 ? 11.597 -2.231 -4.094 1.00 92.44 88 LEU A C 1
ATOM 691 O O . LEU A 1 88 ? 12.831 -2.232 -4.124 1.00 92.44 88 LEU A O 1
ATOM 695 N N . LEU A 1 89 ? 10.903 -1.365 -3.362 1.00 91.31 89 LEU A N 1
ATOM 696 C CA . LEU A 1 89 ? 11.503 -0.493 -2.359 1.00 91.31 89 LEU A CA 1
ATOM 697 C C . LEU A 1 89 ? 11.307 -1.068 -0.962 1.00 91.31 89 LEU A C 1
ATOM 699 O O . LEU A 1 89 ? 10.271 -1.656 -0.662 1.00 91.31 89 LEU A O 1
ATOM 703 N N . SER A 1 90 ? 12.305 -0.858 -0.104 1.00 90.81 90 SER A N 1
ATOM 704 C CA . SER A 1 90 ? 12.201 -1.244 1.296 1.00 90.81 90 SER A CA 1
ATOM 705 C C . SER A 1 90 ? 11.324 -0.276 2.094 1.00 90.81 90 SER A C 1
ATOM 707 O O . SER A 1 90 ? 11.302 0.921 1.774 1.00 90.81 90 SER A O 1
ATOM 709 N N . PRO A 1 91 ? 10.662 -0.745 3.172 1.00 87.94 91 PRO A N 1
ATOM 710 C CA . PRO A 1 91 ? 9.800 0.082 4.019 1.00 87.94 91 PRO A CA 1
ATOM 711 C C . PRO A 1 91 ? 10.452 1.393 4.466 1.00 87.94 91 PRO A C 1
ATOM 713 O O . PRO A 1 91 ? 9.835 2.449 4.363 1.00 87.94 91 PRO A O 1
ATOM 716 N N . GLY A 1 92 ? 11.731 1.357 4.861 1.00 86.88 92 GLY A N 1
ATOM 717 C CA . GLY A 1 92 ? 12.459 2.551 5.306 1.00 86.88 92 GLY A CA 1
ATOM 718 C C . GLY A 1 92 ? 12.623 3.629 4.227 1.00 86.88 92 GLY A C 1
ATOM 719 O O . GLY A 1 92 ? 12.592 4.815 4.540 1.00 86.88 92 GLY A O 1
ATOM 720 N N . LYS A 1 93 ? 12.746 3.251 2.945 1.00 87.56 93 LYS A N 1
ATOM 721 C CA . LYS A 1 93 ? 12.823 4.226 1.841 1.00 87.56 93 LYS A CA 1
ATOM 722 C C . LYS A 1 93 ? 11.473 4.880 1.560 1.00 87.56 93 LYS A C 1
ATOM 724 O O . LYS A 1 93 ? 11.435 6.041 1.170 1.00 87.56 93 LYS A O 1
ATOM 729 N N . ILE A 1 94 ? 10.384 4.137 1.744 1.00 84.94 94 ILE A N 1
ATOM 730 C CA . ILE A 1 94 ? 9.025 4.618 1.478 1.00 84.94 94 ILE A CA 1
ATOM 731 C C . ILE A 1 94 ? 8.527 5.477 2.638 1.00 84.94 94 ILE A C 1
ATOM 733 O O . ILE A 1 94 ? 7.909 6.502 2.388 1.00 84.94 94 ILE A O 1
ATOM 737 N N . ALA A 1 95 ? 8.836 5.109 3.886 1.00 85.94 95 ALA A N 1
ATOM 738 C CA . ALA A 1 95 ? 8.447 5.867 5.077 1.00 85.94 95 ALA A CA 1
ATOM 739 C C . ALA A 1 95 ? 8.936 7.327 5.046 1.00 85.94 95 ALA A C 1
ATOM 741 O O . ALA A 1 95 ? 8.272 8.212 5.569 1.00 85.94 95 ALA A O 1
ATOM 742 N N . ALA A 1 96 ? 10.047 7.609 4.355 1.00 85.19 96 ALA A N 1
ATOM 743 C CA . ALA A 1 96 ? 10.521 8.977 4.128 1.00 85.19 96 ALA A CA 1
ATOM 744 C C . ALA A 1 96 ? 9.614 9.812 3.194 1.00 85.19 96 ALA A C 1
ATOM 746 O O . ALA A 1 96 ? 9.705 11.040 3.175 1.00 85.19 96 ALA A O 1
ATOM 747 N N . ALA A 1 97 ? 8.770 9.163 2.389 1.00 85.00 97 ALA A N 1
ATOM 748 C CA . ALA A 1 97 ? 7.815 9.801 1.486 1.00 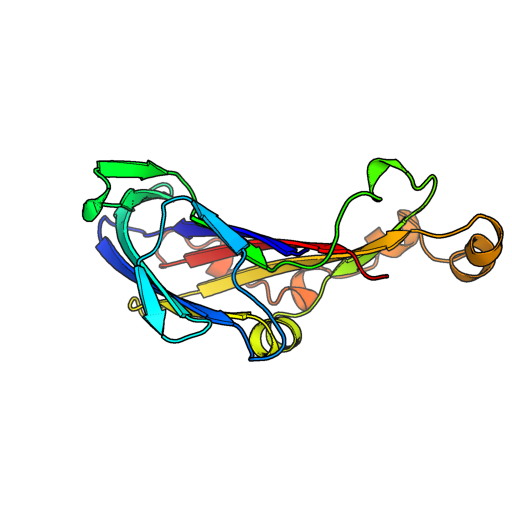85.00 97 ALA A CA 1
ATOM 749 C C . ALA A 1 97 ? 6.378 9.738 2.020 1.00 85.00 97 ALA A C 1
ATOM 751 O O . ALA A 1 97 ? 5.671 10.741 1.963 1.00 85.00 97 ALA A O 1
ATOM 752 N N . ILE A 1 98 ? 5.955 8.569 2.507 1.00 88.88 98 ILE A N 1
ATOM 753 C CA . ILE A 1 98 ? 4.601 8.299 2.993 1.00 88.88 98 ILE A CA 1
ATOM 754 C C . ILE A 1 98 ? 4.701 7.448 4.256 1.00 88.88 98 ILE A C 1
ATOM 756 O O . ILE A 1 98 ? 5.061 6.262 4.202 1.00 88.88 98 ILE A O 1
ATOM 760 N N . ASP A 1 99 ? 4.366 8.061 5.380 1.00 92.56 99 ASP A N 1
ATOM 761 C CA . ASP A 1 99 ? 4.306 7.421 6.684 1.00 92.56 99 ASP A CA 1
ATOM 762 C C . ASP A 1 99 ? 2.869 6.999 7.015 1.00 92.56 99 ASP A C 1
ATOM 764 O O . ASP A 1 99 ? 1.909 7.697 6.668 1.00 92.56 99 ASP A O 1
ATOM 768 N N . ILE A 1 100 ? 2.729 5.833 7.648 1.00 93.31 100 ILE A N 1
ATOM 769 C CA . ILE A 1 100 ? 1.435 5.247 8.013 1.00 93.31 100 ILE A CA 1
ATOM 770 C C . ILE A 1 100 ? 1.465 4.940 9.497 1.00 93.31 100 ILE A C 1
ATOM 772 O O . ILE A 1 100 ? 2.227 4.082 9.940 1.00 93.31 100 ILE A O 1
ATOM 776 N N . THR A 1 101 ? 0.560 5.571 10.232 1.00 94.31 101 THR A N 1
ATOM 777 C CA . THR A 1 101 ? 0.404 5.342 11.666 1.00 94.31 101 THR A CA 1
ATOM 778 C C . THR A 1 101 ? -0.974 4.771 11.941 1.00 94.31 101 THR A C 1
ATOM 780 O O . THR A 1 101 ? -1.966 5.231 11.375 1.00 94.31 101 THR A O 1
ATOM 783 N N . VAL A 1 102 ? -1.036 3.773 12.820 1.00 95.31 102 VAL A N 1
ATOM 784 C CA . VAL A 1 102 ? -2.285 3.205 13.335 1.00 95.31 102 VAL A CA 1
ATOM 785 C C . VAL A 1 102 ? -2.295 3.265 14.856 1.00 95.31 102 VAL A C 1
ATOM 787 O O . VAL A 1 102 ? -1.236 3.257 15.479 1.00 95.31 102 VAL A O 1
ATOM 790 N N . THR A 1 103 ? -3.477 3.315 15.466 1.00 95.75 103 THR A N 1
ATOM 791 C CA . THR A 1 103 ? -3.598 3.356 16.935 1.00 95.75 103 THR A CA 1
ATOM 792 C C . THR A 1 103 ? -3.527 1.991 17.619 1.00 95.75 103 THR A C 1
A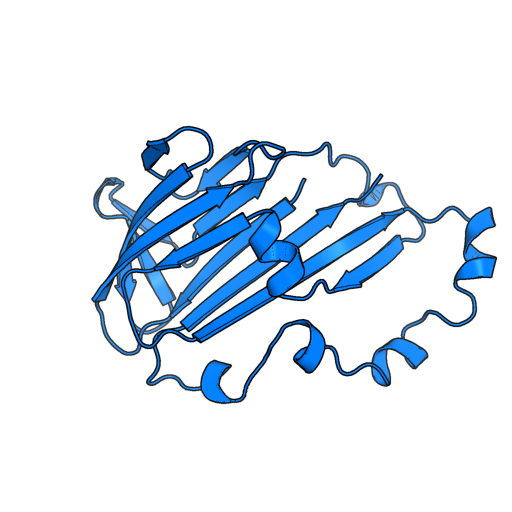TOM 794 O O . THR A 1 103 ? -3.471 1.938 18.845 1.00 95.75 103 THR A O 1
ATOM 797 N N . GLN A 1 104 ? -3.528 0.891 16.862 1.00 94.56 104 GLN A N 1
ATOM 798 C CA . GLN A 1 104 ? -3.433 -0.467 17.404 1.00 94.56 104 GLN A CA 1
ATOM 799 C C . GLN A 1 104 ? -1.969 -0.908 17.541 1.00 94.56 104 GLN A C 1
ATOM 801 O O . GLN A 1 104 ? -1.220 -0.862 16.567 1.00 94.56 104 GLN A O 1
ATOM 806 N N . ASP A 1 105 ? -1.590 -1.371 18.734 1.00 87.69 105 ASP A N 1
ATOM 807 C CA . ASP A 1 105 ? -0.256 -1.880 19.075 1.00 87.69 105 ASP A CA 1
ATOM 808 C C . ASP A 1 105 ? -0.396 -3.145 19.954 1.00 87.69 105 ASP A C 1
ATOM 810 O O . ASP A 1 105 ? -1.210 -3.137 20.884 1.00 87.69 105 ASP A O 1
ATOM 814 N N . PRO A 1 106 ? 0.330 -4.249 19.682 1.00 90.75 106 PRO A N 1
ATOM 815 C CA . PRO A 1 106 ? 1.316 -4.428 18.614 1.00 90.75 106 PRO A CA 1
ATOM 816 C C . PRO A 1 106 ? 0.688 -4.526 17.215 1.00 90.75 106 PRO A C 1
ATOM 818 O O . PRO A 1 106 ? -0.368 -5.136 17.031 1.00 90.75 106 PRO A O 1
ATOM 821 N N . CYS A 1 107 ? 1.371 -3.965 16.211 1.00 93.12 107 CYS A N 1
ATOM 822 C CA . CYS A 1 107 ? 0.966 -4.019 14.804 1.00 93.12 107 CYS A CA 1
ATOM 823 C C . CYS A 1 107 ? 2.121 -4.450 13.892 1.00 93.12 107 CYS A C 1
ATOM 825 O O . CYS A 1 107 ? 3.242 -3.954 14.002 1.00 93.12 107 CYS A O 1
ATOM 827 N N . ILE A 1 108 ? 1.825 -5.340 12.942 1.00 94.31 108 ILE A N 1
ATOM 828 C CA . ILE A 1 108 ? 2.774 -5.776 11.914 1.00 94.31 108 ILE A CA 1
ATOM 829 C C . ILE A 1 108 ? 2.483 -5.049 10.603 1.00 94.31 108 ILE A C 1
ATOM 831 O O . ILE A 1 108 ? 1.388 -5.158 10.049 1.00 94.31 108 ILE A O 1
ATOM 835 N N . PHE A 1 109 ? 3.482 -4.346 10.076 1.00 93.62 109 PHE A N 1
ATOM 836 C CA . PHE A 1 109 ? 3.407 -3.700 8.769 1.00 93.62 109 PHE A CA 1
ATOM 837 C C . PHE A 1 109 ? 4.090 -4.552 7.702 1.00 93.62 109 PHE A C 1
ATOM 839 O O . PHE A 1 109 ? 5.240 -4.956 7.848 1.00 93.62 109 PHE A O 1
ATOM 846 N N . THR A 1 110 ? 3.411 -4.757 6.580 1.00 93.31 110 THR A N 1
ATOM 847 C CA . THR A 1 110 ? 4.001 -5.291 5.351 1.00 93.31 110 THR A CA 1
ATOM 848 C C . THR A 1 110 ? 3.728 -4.298 4.232 1.00 93.31 110 THR A C 1
ATOM 850 O O . THR A 1 110 ? 2.574 -4.021 3.921 1.00 93.31 110 THR A O 1
ATOM 853 N N . ARG A 1 111 ? 4.777 -3.737 3.625 1.00 92.25 111 ARG A N 1
ATOM 854 C CA . ARG A 1 111 ? 4.636 -2.712 2.579 1.00 92.25 111 ARG A CA 1
ATOM 855 C C . ARG A 1 111 ? 5.319 -3.182 1.304 1.00 92.25 111 ARG A C 1
ATOM 857 O O . ARG A 1 111 ? 6.542 -3.262 1.239 1.00 92.25 111 ARG A O 1
ATOM 864 N N . ILE A 1 112 ? 4.524 -3.496 0.288 1.00 92.44 112 ILE A N 1
ATOM 865 C CA . ILE A 1 112 ? 4.999 -3.885 -1.038 1.00 92.44 112 ILE A CA 1
ATOM 866 C C . ILE A 1 112 ? 4.903 -2.662 -1.935 1.00 92.44 112 ILE A C 1
ATOM 868 O O . ILE A 1 112 ? 3.817 -2.284 -2.364 1.00 92.44 112 ILE A O 1
ATOM 872 N N . PHE A 1 113 ? 6.043 -2.051 -2.237 1.00 92.06 113 PHE A N 1
ATOM 873 C CA . PHE A 1 113 ? 6.085 -0.862 -3.079 1.00 92.06 113 PHE A CA 1
ATOM 874 C C . PHE A 1 113 ? 6.923 -1.130 -4.317 1.00 92.06 113 PHE A C 1
ATOM 876 O O . PHE A 1 113 ? 8.148 -1.252 -4.247 1.00 92.06 113 PHE A O 1
ATOM 883 N N . LEU A 1 114 ? 6.248 -1.229 -5.453 1.00 89.75 114 LEU A N 1
ATOM 884 C CA . LEU A 1 114 ? 6.861 -1.426 -6.751 1.00 89.75 114 LEU A CA 1
ATOM 885 C C . LEU A 1 114 ? 7.088 -0.065 -7.396 1.00 89.75 114 LEU A C 1
ATOM 887 O O . LEU A 1 114 ? 6.151 0.705 -7.590 1.00 89.75 114 LEU A O 1
ATOM 891 N N . ILE A 1 115 ? 8.334 0.219 -7.756 1.00 89.44 115 ILE A N 1
ATOM 892 C CA . ILE A 1 115 ? 8.640 1.327 -8.656 1.00 89.44 115 ILE A CA 1
ATOM 893 C C . ILE A 1 115 ? 8.999 0.781 -10.019 1.00 89.44 115 ILE A C 1
ATOM 895 O O . ILE A 1 115 ? 9.635 -0.269 -10.108 1.00 89.44 115 ILE A O 1
ATOM 899 N N . TRP A 1 116 ? 8.623 1.493 -11.067 1.00 88.25 116 TRP A N 1
ATOM 900 C CA . TRP A 1 116 ? 8.910 1.082 -12.430 1.00 88.25 116 TRP A CA 1
ATOM 901 C C . TRP A 1 116 ? 9.174 2.282 -13.334 1.00 88.25 116 TRP A C 1
ATOM 903 O O . TRP A 1 116 ? 8.812 3.403 -12.992 1.00 88.25 116 TRP A O 1
ATOM 913 N N . ARG A 1 117 ? 9.805 2.044 -14.480 1.00 89.56 117 ARG A N 1
ATOM 914 C CA . ARG A 1 117 ? 9.928 3.002 -15.585 1.00 89.56 117 ARG A CA 1
ATOM 915 C C . ARG A 1 117 ? 9.880 2.280 -16.922 1.00 89.56 117 ARG A C 1
ATOM 917 O O . ARG A 1 117 ? 10.196 1.088 -16.988 1.00 89.56 117 ARG A O 1
ATOM 924 N N . GLY A 1 118 ? 9.557 3.008 -17.984 1.00 88.88 118 GLY A N 1
ATOM 925 C CA . GLY A 1 118 ? 9.770 2.538 -19.348 1.00 88.88 118 GLY A CA 1
ATOM 926 C C . GLY A 1 118 ? 11.252 2.338 -19.665 1.00 88.88 118 GLY A C 1
ATOM 927 O O . GLY A 1 118 ? 12.110 3.059 -19.149 1.00 88.88 118 GLY A O 1
ATOM 928 N N . VAL A 1 119 ? 11.547 1.358 -20.517 1.00 91.12 119 VAL A N 1
ATOM 929 C CA . VAL A 1 119 ? 12.890 1.099 -21.053 1.00 91.12 119 VAL A CA 1
ATOM 930 C C . VAL A 1 119 ? 12.808 1.105 -22.573 1.00 91.12 119 VAL A C 1
ATOM 932 O O . VAL A 1 119 ? 12.013 0.372 -23.169 1.00 91.12 119 VAL A O 1
ATOM 935 N N . SER A 1 120 ? 13.605 1.965 -23.203 1.00 91.31 120 SER A N 1
ATOM 936 C CA . SER A 1 120 ? 13.728 2.004 -24.661 1.00 91.31 120 SER A CA 1
ATOM 937 C C . SER A 1 120 ? 14.491 0.783 -25.187 1.00 91.31 120 SER A C 1
ATOM 939 O O . SER A 1 120 ? 15.274 0.173 -24.461 1.00 91.31 120 SER A O 1
ATOM 941 N N . ASP A 1 121 ? 14.302 0.428 -26.463 1.00 91.75 121 ASP A N 1
ATOM 942 C CA . ASP A 1 121 ? 15.040 -0.689 -27.077 1.00 91.75 121 ASP A CA 1
ATOM 943 C C . ASP A 1 121 ? 16.573 -0.459 -27.040 1.00 91.75 121 ASP A C 1
ATOM 945 O O . ASP A 1 121 ? 17.331 -1.422 -26.943 1.00 91.75 121 ASP A O 1
ATOM 949 N N . GLU A 1 122 ? 17.036 0.798 -27.037 1.00 93.44 122 GLU A N 1
ATOM 950 C CA . GLU A 1 122 ? 18.459 1.168 -26.925 1.00 93.44 122 GLU A CA 1
ATOM 951 C C . GLU A 1 122 ? 19.045 0.864 -25.537 1.00 93.44 122 GLU A C 1
ATOM 953 O O . GLU A 1 122 ? 20.193 0.436 -25.414 1.00 93.44 122 GLU A O 1
ATOM 958 N N . GLU A 1 123 ? 18.254 1.041 -24.477 1.00 92.19 123 GLU A N 1
ATOM 959 C CA . GLU A 1 123 ? 18.677 0.780 -23.099 1.00 92.19 123 GLU A CA 1
ATOM 960 C C . GLU A 1 123 ? 18.629 -0.703 -22.725 1.00 92.19 123 GLU A C 1
ATOM 962 O O . GLU A 1 123 ? 19.205 -1.082 -21.705 1.00 92.19 123 GLU A O 1
ATOM 967 N N . MET A 1 124 ? 17.968 -1.550 -23.523 1.00 90.94 124 MET A N 1
ATOM 968 C CA . MET A 1 124 ? 17.782 -2.972 -23.207 1.00 90.94 124 MET A CA 1
ATOM 969 C C . MET A 1 124 ? 19.100 -3.719 -22.998 1.00 90.94 124 MET A C 1
ATOM 971 O O . MET A 1 124 ? 19.150 -4.648 -22.194 1.00 90.94 124 MET A O 1
ATOM 975 N N . GLY A 1 125 ? 20.184 -3.285 -23.650 1.00 90.69 125 GLY A N 1
ATOM 976 C CA . GLY A 1 125 ? 21.519 -3.841 -23.422 1.00 90.69 125 GLY A CA 1
ATOM 977 C C . GLY A 1 125 ? 21.981 -3.738 -21.961 1.00 90.69 125 GLY A C 1
ATOM 978 O O . GLY A 1 125 ? 22.651 -4.643 -21.472 1.00 90.69 125 GLY A O 1
ATOM 979 N N . ASN A 1 126 ? 21.552 -2.702 -21.230 1.00 91.25 126 ASN A N 1
ATOM 980 C CA . ASN A 1 126 ? 21.877 -2.509 -19.810 1.00 91.25 126 ASN A CA 1
ATOM 981 C C . ASN A 1 126 ? 21.139 -3.491 -18.883 1.00 91.25 126 ASN A C 1
ATOM 983 O O . ASN A 1 126 ? 21.474 -3.593 -17.706 1.00 91.25 126 ASN A O 1
ATOM 987 N N . PHE A 1 127 ? 20.135 -4.195 -19.407 1.00 89.75 127 PHE A N 1
ATOM 988 C CA . PHE A 1 127 ? 19.287 -5.143 -18.685 1.00 89.75 127 PHE A CA 1
ATOM 989 C C . PHE A 1 127 ? 19.487 -6.583 -19.176 1.00 89.75 127 PHE A C 1
ATOM 991 O O . PHE A 1 127 ? 18.665 -7.446 -18.883 1.00 89.75 127 PHE A O 1
ATOM 998 N N . ALA A 1 128 ? 20.569 -6.873 -19.909 1.00 85.88 128 ALA A N 1
ATOM 999 C CA . ALA A 1 128 ? 20.820 -8.203 -20.474 1.00 85.88 128 ALA A CA 1
ATOM 1000 C C . ALA A 1 128 ? 20.880 -9.322 -19.412 1.00 85.88 128 ALA A C 1
ATOM 1002 O O . ALA A 1 128 ? 20.535 -10.464 -19.702 1.00 85.88 128 ALA A O 1
ATOM 1003 N N . GLU A 1 129 ? 21.276 -8.978 -18.183 1.00 86.62 129 GLU A N 1
ATOM 1004 C CA . GLU A 1 129 ? 21.313 -9.868 -17.012 1.00 86.62 129 GLU A CA 1
ATOM 1005 C C . GLU A 1 129 ? 20.147 -9.603 -16.041 1.00 86.62 129 GLU A C 1
ATOM 1007 O O . GLU A 1 129 ? 20.234 -9.862 -14.846 1.00 86.62 129 GLU A O 1
ATOM 1012 N N . SER A 1 130 ? 19.063 -8.989 -16.512 1.00 83.31 130 SER A N 1
ATOM 1013 C CA . SER A 1 130 ? 17.879 -8.680 -15.711 1.00 83.31 130 SER A CA 1
ATOM 1014 C C . SER A 1 130 ? 16.651 -9.306 -16.360 1.00 83.31 130 SER A C 1
ATOM 1016 O O . SER A 1 130 ? 16.063 -8.744 -17.279 1.00 83.31 130 SER A O 1
ATOM 1018 N N . GLY A 1 131 ? 16.245 -10.476 -15.872 1.00 82.94 131 GLY A N 1
ATOM 1019 C CA . GLY A 1 131 ? 15.050 -11.166 -16.336 1.00 82.94 131 GLY A CA 1
ATOM 1020 C C . GLY A 1 131 ? 14.419 -12.055 -15.270 1.00 82.94 131 GLY A C 1
ATOM 1021 O O . GLY A 1 131 ? 14.796 -12.053 -14.098 1.00 82.94 131 GLY A O 1
ATOM 1022 N N . GLU A 1 132 ? 13.425 -12.836 -15.691 1.00 81.62 132 GLU A N 1
ATOM 1023 C CA . GLU A 1 132 ? 12.699 -13.773 -14.823 1.00 81.62 132 GLU A CA 1
ATOM 1024 C C . GLU A 1 132 ? 13.645 -14.761 -14.124 1.00 81.62 132 GLU A C 1
ATOM 1026 O O . GLU A 1 132 ? 13.477 -15.081 -12.945 1.00 81.62 132 GLU A O 1
ATOM 1031 N N . LYS A 1 133 ? 14.681 -15.217 -14.836 1.00 85.75 133 LYS A N 1
ATOM 1032 C CA . LYS A 1 133 ? 15.673 -16.147 -14.298 1.00 85.75 133 LYS A CA 1
ATOM 1033 C C . LYS A 1 133 ? 16.419 -15.542 -13.107 1.00 85.75 133 LYS A C 1
ATOM 1035 O O . LYS A 1 133 ? 16.526 -16.196 -12.073 1.00 85.75 133 LYS A O 1
ATOM 1040 N N . GLU A 1 134 ? 16.909 -14.314 -13.231 1.00 85.69 134 GLU A N 1
ATOM 1041 C CA . GLU A 1 134 ? 17.647 -13.632 -12.167 1.00 85.69 134 GLU A CA 1
ATOM 1042 C C . GLU A 1 134 ? 16.712 -13.227 -11.024 1.00 85.69 134 GLU A C 1
ATOM 1044 O O . GLU A 1 134 ? 17.068 -13.382 -9.854 1.00 85.69 134 GLU A O 1
ATOM 1049 N N . ALA A 1 135 ? 15.475 -12.827 -11.337 1.00 81.62 135 ALA A N 1
ATOM 1050 C CA . ALA A 1 135 ? 14.451 -12.518 -10.342 1.00 81.62 135 ALA A CA 1
ATOM 1051 C C . ALA A 1 135 ? 14.157 -13.703 -9.404 1.00 81.62 135 ALA A C 1
ATOM 1053 O O . ALA A 1 135 ? 13.952 -13.493 -8.209 1.00 81.62 135 ALA A O 1
ATOM 1054 N N . ASN A 1 136 ? 14.215 -14.946 -9.898 1.00 82.81 136 ASN A N 1
ATOM 1055 C CA . ASN A 1 136 ? 14.031 -16.145 -9.068 1.00 82.81 136 ASN A CA 1
ATOM 1056 C C . ASN A 1 136 ? 15.119 -16.337 -7.999 1.00 82.81 136 ASN A C 1
ATOM 1058 O O . ASN A 1 136 ? 14.886 -17.030 -7.009 1.00 82.81 136 ASN A O 1
ATOM 1062 N N . THR A 1 137 ? 16.297 -15.732 -8.170 1.00 87.25 137 THR A N 1
ATOM 1063 C CA . THR A 1 137 ? 17.372 -15.778 -7.163 1.00 87.25 137 THR A CA 1
ATOM 1064 C C . THR A 1 137 ? 17.241 -14.686 -6.102 1.00 87.25 137 THR A C 1
ATOM 1066 O O . THR A 1 137 ? 17.942 -14.708 -5.091 1.00 87.25 137 THR A O 1
ATOM 1069 N N . TYR A 1 138 ? 16.334 -13.731 -6.310 1.00 86.81 138 TYR A N 1
ATOM 1070 C CA . TYR A 1 138 ? 16.195 -12.559 -5.466 1.00 86.81 138 TYR A CA 1
ATOM 1071 C C . TYR A 1 138 ? 15.221 -12.802 -4.309 1.00 86.81 138 TYR A C 1
ATOM 1073 O O . TYR A 1 138 ? 14.035 -13.083 -4.507 1.00 86.81 138 TYR A O 1
ATOM 1081 N N . ASN A 1 139 ? 15.694 -12.633 -3.071 1.00 90.12 139 ASN A N 1
ATOM 1082 C CA . ASN A 1 139 ? 14.849 -12.734 -1.883 1.00 90.12 139 ASN A CA 1
ATOM 1083 C C . ASN A 1 139 ? 14.026 -11.454 -1.669 1.00 90.12 139 ASN A C 1
ATOM 1085 O O . ASN A 1 139 ? 14.300 -10.631 -0.797 1.00 90.12 139 ASN A O 1
ATOM 1089 N N . TRP A 1 140 ? 12.978 -11.288 -2.470 1.00 89.62 140 TRP A N 1
ATOM 1090 C CA . TRP A 1 140 ? 12.105 -10.115 -2.412 1.00 89.62 140 TRP A CA 1
ATOM 1091 C C . TRP A 1 140 ? 11.418 -9.917 -1.051 1.00 89.62 140 TRP A C 1
ATOM 1093 O O . TRP A 1 140 ? 11.087 -8.784 -0.705 1.00 89.62 140 TRP A O 1
ATOM 1103 N N . ARG A 1 141 ? 11.225 -10.992 -0.268 1.00 90.94 141 ARG A N 1
ATOM 1104 C CA . ARG A 1 141 ? 10.606 -10.935 1.067 1.00 90.94 141 ARG A CA 1
ATOM 1105 C C . ARG A 1 141 ? 11.420 -10.081 2.034 1.00 90.94 141 ARG A C 1
ATOM 1107 O O . ARG A 1 141 ? 10.848 -9.281 2.766 1.00 90.94 141 ARG A O 1
ATOM 1114 N N . GLU A 1 142 ? 12.742 -10.207 1.990 1.00 89.88 142 GLU A N 1
ATOM 1115 C CA . GLU A 1 142 ? 13.647 -9.411 2.822 1.00 89.88 142 GLU A CA 1
ATOM 1116 C C . GLU A 1 142 ? 13.554 -7.921 2.478 1.00 89.88 142 GLU A C 1
ATOM 1118 O O . GLU A 1 142 ? 13.480 -7.075 3.366 1.00 89.88 142 GLU A O 1
ATOM 1123 N N . VAL A 1 143 ? 13.459 -7.595 1.186 1.00 90.88 143 VAL A N 1
ATOM 1124 C CA . VAL A 1 143 ? 13.366 -6.203 0.724 1.00 90.88 143 VAL A CA 1
ATOM 1125 C C . VAL A 1 143 ? 12.132 -5.508 1.270 1.00 90.88 143 VAL A C 1
ATOM 1127 O O . VAL A 1 143 ? 12.238 -4.381 1.742 1.00 90.88 143 VAL A O 1
ATOM 1130 N N . ILE A 1 144 ? 10.975 -6.171 1.227 1.00 91.19 144 ILE A N 1
ATOM 1131 C CA . ILE A 1 144 ? 9.710 -5.595 1.705 1.00 91.19 144 ILE A CA 1
ATOM 1132 C C . ILE A 1 144 ? 9.549 -5.671 3.232 1.00 91.19 144 ILE A C 1
ATOM 1134 O O . ILE A 1 144 ? 8.507 -5.276 3.750 1.00 91.19 144 ILE A O 1
ATOM 1138 N N . GLY A 1 145 ? 10.556 -6.182 3.951 1.00 87.69 145 GLY A N 1
ATOM 1139 C CA . GLY A 1 145 ? 10.510 -6.347 5.403 1.00 87.69 145 GLY A CA 1
ATOM 1140 C C . GLY A 1 145 ? 9.493 -7.391 5.866 1.00 87.69 145 GLY A C 1
ATOM 1141 O O . GLY A 1 145 ? 8.907 -7.244 6.932 1.00 87.69 145 GLY A O 1
ATOM 1142 N N . TRP A 1 146 ? 9.239 -8.419 5.055 1.00 92.75 146 TRP A N 1
ATOM 1143 C CA . TRP A 1 146 ? 8.309 -9.484 5.413 1.00 92.75 146 TRP A CA 1
ATOM 1144 C C . TRP A 1 146 ? 8.861 -10.346 6.560 1.00 92.75 146 TRP A C 1
ATOM 1146 O O . TRP A 1 146 ? 10.044 -10.691 6.577 1.00 92.75 146 TRP A O 1
ATOM 1156 N N . SER A 1 147 ? 7.979 -10.749 7.474 1.00 92.38 147 SER A N 1
ATOM 1157 C CA . SER A 1 147 ? 8.254 -11.685 8.572 1.00 92.38 147 SER A CA 1
ATOM 1158 C C . SER A 1 147 ? 7.159 -12.753 8.670 1.00 92.38 147 SER A C 1
ATOM 1160 O O . SER A 1 147 ? 6.068 -12.583 8.121 1.00 92.38 147 SER A O 1
ATOM 1162 N N . GLU A 1 148 ? 7.405 -13.846 9.401 1.00 93.62 148 GLU A N 1
ATOM 1163 C CA . GLU A 1 148 ? 6.370 -14.870 9.633 1.00 93.62 148 GLU A CA 1
ATOM 1164 C C . GLU A 1 148 ? 5.136 -14.305 10.358 1.00 93.62 148 GLU A C 1
ATOM 1166 O O . GLU A 1 148 ? 4.014 -14.697 10.033 1.00 93.62 148 GLU A O 1
ATOM 1171 N N . ASP A 1 149 ? 5.309 -13.295 11.219 1.00 93.25 149 ASP A N 1
ATOM 1172 C CA . ASP A 1 149 ? 4.209 -12.601 11.910 1.00 93.25 149 ASP A CA 1
ATOM 1173 C C . ASP A 1 149 ? 3.222 -11.944 10.933 1.00 93.25 149 ASP A C 1
ATOM 1175 O O . ASP A 1 149 ? 2.050 -11.744 11.245 1.00 93.25 149 ASP A O 1
ATOM 1179 N N . SER A 1 150 ? 3.649 -11.674 9.694 1.00 91.75 150 SER A N 1
ATOM 1180 C CA . SER A 1 150 ? 2.766 -11.157 8.640 1.00 91.75 150 SER A CA 1
ATOM 1181 C C . SER A 1 150 ? 1.643 -12.150 8.287 1.00 91.75 150 SER A C 1
ATOM 1183 O O . SER A 1 150 ? 0.594 -11.759 7.765 1.00 91.75 150 SER A O 1
ATOM 1185 N N . LYS A 1 151 ? 1.819 -13.445 8.582 1.00 91.38 151 LYS A N 1
ATOM 1186 C CA . LYS A 1 151 ? 0.796 -14.486 8.397 1.00 91.38 151 LYS A CA 1
ATOM 1187 C C . LYS A 1 151 ? -0.043 -14.737 9.649 1.00 91.38 151 LYS A C 1
ATOM 1189 O O . LYS A 1 151 ? -1.086 -15.376 9.524 1.00 91.38 151 LYS A O 1
ATOM 1194 N N . ASP A 1 152 ? 0.376 -14.250 10.814 1.00 93.81 152 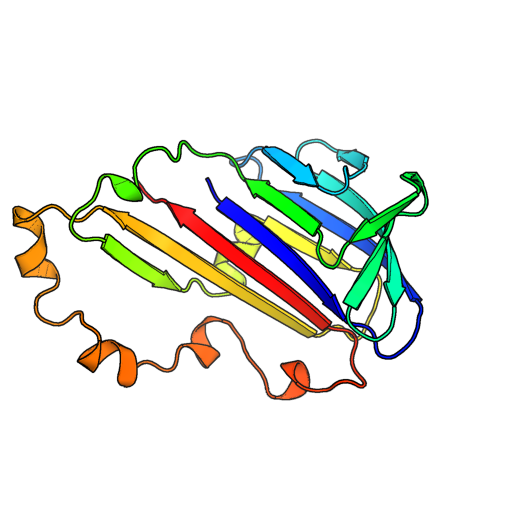ASP A N 1
ATOM 1195 C CA . ASP A 1 152 ? -0.294 -14.548 12.075 1.00 93.81 152 ASP A CA 1
ATOM 1196 C C . ASP A 1 152 ? -1.675 -13.878 12.126 1.00 93.81 152 ASP A C 1
ATOM 1198 O O . ASP A 1 152 ? -1.811 -12.657 12.209 1.00 93.81 152 ASP A O 1
ATOM 1202 N N . SER A 1 153 ? -2.734 -14.686 12.061 1.00 92.50 153 SER A N 1
ATOM 1203 C CA . SER A 1 153 ? -4.116 -14.206 12.105 1.00 92.50 153 SER A CA 1
ATOM 1204 C C . SER A 1 153 ? -4.549 -13.677 13.470 1.00 92.50 153 SER A C 1
ATOM 1206 O O . SER A 1 153 ? -5.624 -13.089 13.562 1.00 92.50 153 SER A O 1
ATOM 1208 N N . THR A 1 154 ? -3.751 -13.897 14.515 1.00 93.62 154 THR A N 1
ATOM 1209 C CA . THR A 1 154 ? -3.998 -13.384 15.867 1.00 93.62 154 THR A CA 1
ATOM 1210 C C . THR A 1 154 ? -3.467 -11.961 16.063 1.00 93.62 154 THR A C 1
ATOM 1212 O O . THR A 1 154 ? -3.843 -11.303 17.030 1.00 93.62 154 THR A O 1
ATOM 1215 N N . MET A 1 155 ? -2.662 -11.458 15.122 1.00 94.56 155 MET A N 1
ATOM 1216 C CA . MET A 1 155 ? -2.057 -10.129 15.170 1.00 94.56 155 MET A CA 1
ATOM 1217 C C . MET A 1 155 ? -2.865 -9.101 14.375 1.00 94.56 155 MET A C 1
ATOM 1219 O O . MET A 1 155 ? -3.483 -9.417 13.350 1.00 94.56 155 MET A O 1
ATOM 1223 N N . PHE A 1 156 ? -2.810 -7.843 14.817 1.00 96.06 156 PHE A N 1
ATOM 1224 C CA . PHE A 1 156 ? -3.239 -6.710 14.003 1.00 96.06 156 PHE A CA 1
ATOM 1225 C C . PHE A 1 156 ? -2.184 -6.447 12.922 1.00 96.06 156 PHE A C 1
ATOM 1227 O O . PHE A 1 156 ? -0.989 -6.346 13.212 1.00 96.06 156 PHE A O 1
ATOM 1234 N N . ARG A 1 157 ? -2.607 -6.392 11.659 1.00 95.75 157 ARG A N 1
ATOM 1235 C CA . ARG A 1 157 ? -1.700 -6.337 10.509 1.00 95.75 157 ARG A CA 1
ATOM 1236 C C . ARG A 1 157 ? -2.154 -5.295 9.507 1.00 95.75 157 ARG A C 1
ATOM 1238 O O . ARG A 1 157 ? -3.340 -5.191 9.197 1.00 95.75 157 ARG A O 1
ATOM 1245 N N . VAL 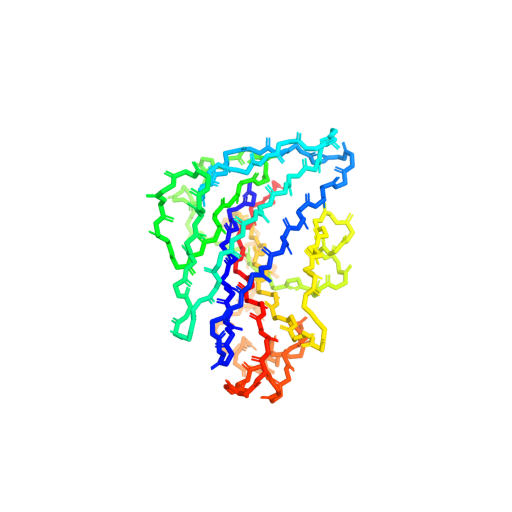A 1 158 ? -1.188 -4.584 8.949 1.00 95.44 158 VAL A N 1
ATOM 1246 C CA . VAL A 1 158 ? -1.385 -3.581 7.908 1.00 95.44 158 VAL A CA 1
ATOM 1247 C C . VAL A 1 158 ? -0.597 -4.014 6.678 1.00 95.44 158 VAL A C 1
ATOM 1249 O O . VAL A 1 158 ? 0.626 -4.142 6.729 1.00 95.44 158 VAL A O 1
ATOM 1252 N N . LEU A 1 159 ? -1.301 -4.245 5.571 1.00 94.88 159 LEU A N 1
ATOM 1253 C CA . LEU A 1 159 ? -0.712 -4.579 4.280 1.00 94.88 159 LEU A CA 1
ATOM 1254 C C . LEU A 1 159 ? -0.914 -3.417 3.316 1.00 94.88 159 LEU A C 1
ATOM 1256 O O . LEU A 1 159 ? -2.031 -3.136 2.889 1.00 94.88 159 LEU A O 1
ATOM 1260 N N . GLU A 1 160 ? 0.182 -2.783 2.927 1.00 93.50 160 GLU A N 1
ATOM 1261 C CA . GLU A 1 160 ? 0.191 -1.820 1.839 1.00 93.50 160 GLU A CA 1
ATOM 1262 C C . GLU A 1 160 ? 0.706 -2.469 0.555 1.00 93.50 160 GLU A C 1
ATOM 1264 O O . GLU A 1 160 ? 1.754 -3.117 0.544 1.00 93.50 160 GLU A O 1
ATOM 1269 N N . THR A 1 161 ? -0.003 -2.231 -0.543 1.00 91.62 161 THR A N 1
ATOM 1270 C CA . THR A 1 161 ? 0.470 -2.525 -1.897 1.00 91.62 161 THR A CA 1
ATOM 1271 C C . THR A 1 161 ? 0.425 -1.254 -2.726 1.00 91.62 161 THR A C 1
ATOM 1273 O O . THR A 1 161 ? -0.610 -0.592 -2.792 1.00 91.62 161 THR A O 1
ATOM 1276 N N . SER A 1 162 ? 1.549 -0.911 -3.347 1.00 89.81 162 SER A N 1
ATOM 1277 C CA . SER A 1 162 ? 1.712 0.364 -4.035 1.00 89.81 162 SER A CA 1
ATOM 1278 C C . SER A 1 162 ? 2.512 0.208 -5.318 1.00 89.81 162 SER A C 1
ATOM 1280 O O . SER A 1 162 ? 3.490 -0.540 -5.365 1.00 89.81 162 SER A O 1
ATOM 1282 N N . ILE A 1 163 ? 2.123 0.953 -6.351 1.00 87.06 163 ILE A N 1
ATOM 1283 C CA . ILE A 1 163 ? 2.852 1.032 -7.620 1.00 87.06 163 ILE A CA 1
ATOM 1284 C C . ILE A 1 163 ? 3.129 2.484 -7.991 1.00 87.06 163 ILE A C 1
ATOM 1286 O O . ILE A 1 163 ? 2.203 3.289 -8.005 1.00 87.06 163 ILE A O 1
ATOM 1290 N N . LEU A 1 164 ? 4.381 2.809 -8.317 1.00 85.44 164 LEU A N 1
ATOM 1291 C CA . LEU A 1 164 ? 4.826 4.148 -8.701 1.00 85.44 164 LEU A CA 1
ATOM 1292 C C . LEU A 1 164 ? 5.677 4.116 -9.975 1.00 85.44 164 LEU A C 1
ATOM 1294 O O . LEU A 1 164 ? 6.645 3.373 -10.079 1.00 85.44 164 LEU A O 1
ATOM 1298 N N . GLU A 1 165 ? 5.356 4.999 -10.909 1.00 81.50 165 GLU A N 1
ATOM 1299 C CA . GLU A 1 165 ? 6.192 5.290 -12.074 1.00 81.50 165 GLU A CA 1
ATOM 1300 C C . GLU A 1 165 ? 7.317 6.289 -11.747 1.00 81.50 165 GLU A C 1
ATOM 1302 O O . GLU A 1 165 ? 7.084 7.280 -11.046 1.00 81.50 165 GLU A O 1
ATOM 1307 N N . LEU A 1 166 ? 8.511 6.036 -12.283 1.00 79.06 166 LEU A N 1
ATOM 1308 C CA . LEU A 1 166 ? 9.649 6.950 -12.352 1.00 79.06 166 LEU A CA 1
ATOM 1309 C C . LEU A 1 166 ? 9.801 7.456 -13.794 1.00 79.06 166 LEU A C 1
ATOM 1311 O O . LEU A 1 166 ? 9.706 6.656 -14.725 1.00 79.06 166 LEU A O 1
ATOM 1315 N N . PHE A 1 167 ? 10.063 8.754 -13.954 1.00 65.19 167 PHE A N 1
ATOM 1316 C CA . PHE A 1 167 ? 10.390 9.364 -15.248 1.00 65.19 167 PHE A CA 1
ATOM 1317 C C . PHE A 1 167 ? 11.852 9.155 -15.635 1.00 65.19 167 PHE A C 1
ATOM 1319 O O . PHE A 1 167 ? 12.697 9.067 -14.710 1.00 65.19 167 PHE A O 1
#

Foldseek 3Di:
DKKKWKFKAALAWDKKKKKKAFDPVWQWDDKPPAFDCPDGRMTIATWTAHHVGWTQRPVVRDIDNTIITDGDDDDPPPVVAPDKDKDWAEPVVCCNGINMDMPDPPEAEFATEMEMEHDDPVCVVVCPVPDPVVVVVDPVCVRRVHDPCCVVNNHIYMYMYMYYYDD

Sequence (167 aa):
MAKCSLAILAPTSVYCEVILSFSPLWKIGTTWPMGENIEENKVKYFVRVHPGGALENIEQQVVTTAVYYEAINNLSLFAGHKNIAYRLLSPGKIAAAIDITVTQDPCIFTRIFLIWRGVSDEEMGNFAESGEKEANTYNWREVIGWSEDSKDSTMFRVLETSILELF